Protein AF-A0A2G2E3C1-F1 (afdb_monomer_lite)

Radius of gyration: 16.41 Å; chains: 1; bounding box: 41×36×45 Å

Structure (mmCIF, N/CA/C/O backbone):
data_AF-A0A2G2E3C1-F1
#
_entry.id   AF-A0A2G2E3C1-F1
#
loop_
_atom_site.group_PDB
_atom_site.id
_atom_site.type_symbol
_atom_site.label_atom_id
_atom_site.label_alt_id
_atom_site.label_comp_id
_atom_site.label_asym_id
_atom_site.label_entity_id
_atom_site.label_seq_id
_atom_site.pdbx_PDB_ins_code
_atom_site.Cartn_x
_atom_site.Cartn_y
_atom_site.Cartn_z
_atom_site.occupancy
_atom_site.B_iso_or_equiv
_atom_site.auth_seq_id
_atom_site.auth_comp_id
_atom_site.auth_asym_id
_atom_site.auth_atom_id
_atom_site.pdbx_PDB_model_num
ATOM 1 N N . MET A 1 1 ? -0.918 14.147 17.190 1.00 71.56 1 MET A N 1
ATOM 2 C CA . MET A 1 1 ? -1.307 13.402 15.964 1.00 71.56 1 MET A CA 1
ATOM 3 C C . MET A 1 1 ? -1.785 14.258 14.789 1.00 71.56 1 MET A C 1
ATOM 5 O O . MET A 1 1 ? -1.567 13.836 13.662 1.00 71.56 1 MET A O 1
ATOM 9 N N . LYS A 1 2 ? -2.399 15.440 14.987 1.00 77.88 2 LYS A N 1
ATOM 10 C CA . LYS A 1 2 ? -2.863 16.291 13.866 1.00 77.88 2 LYS A CA 1
ATOM 11 C C . LYS A 1 2 ? -1.762 16.615 12.837 1.00 77.88 2 LYS A C 1
ATOM 13 O O . LYS A 1 2 ? -2.015 16.506 11.647 1.00 77.88 2 LYS A O 1
ATOM 18 N N . ARG A 1 3 ? -0.535 16.922 13.282 1.00 83.62 3 ARG A N 1
ATOM 19 C CA . ARG A 1 3 ? 0.609 17.200 12.386 1.00 83.62 3 ARG A CA 1
ATOM 20 C C . ARG A 1 3 ? 0.993 15.998 11.511 1.00 83.62 3 ARG A C 1
ATOM 22 O O . ARG A 1 3 ? 1.024 16.129 10.299 1.00 83.62 3 ARG A O 1
ATOM 29 N N . VAL A 1 4 ? 1.177 14.815 12.105 1.00 82.44 4 VAL A N 1
ATOM 30 C CA . VAL A 1 4 ? 1.487 13.563 11.373 1.00 82.44 4 VAL A CA 1
ATOM 31 C C . VAL A 1 4 ? 0.393 13.226 10.356 1.00 82.44 4 VAL A C 1
ATOM 33 O O . VAL A 1 4 ? 0.668 12.817 9.235 1.00 82.44 4 VAL A O 1
ATOM 36 N N . ARG A 1 5 ? -0.864 13.458 10.737 1.00 81.19 5 ARG A N 1
ATOM 37 C CA . ARG A 1 5 ? -2.029 13.264 9.878 1.00 81.19 5 ARG A CA 1
ATOM 38 C C . ARG A 1 5 ? -2.012 14.182 8.647 1.00 81.19 5 ARG A C 1
ATOM 40 O O . ARG A 1 5 ? -2.347 13.729 7.558 1.00 81.19 5 ARG A O 1
ATOM 47 N N . ILE A 1 6 ? -1.635 15.447 8.829 1.00 85.38 6 ILE A N 1
ATOM 48 C CA . ILE A 1 6 ? -1.472 16.407 7.731 1.00 85.38 6 ILE A CA 1
ATOM 49 C C . ILE A 1 6 ? -0.330 15.955 6.823 1.00 85.38 6 ILE A C 1
ATOM 51 O O . ILE A 1 6 ? -0.554 15.821 5.631 1.00 85.38 6 ILE A O 1
ATOM 55 N N . ILE A 1 7 ? 0.834 15.616 7.388 1.00 87.31 7 ILE A N 1
ATOM 56 C CA . ILE A 1 7 ? 1.997 15.142 6.621 1.00 87.31 7 ILE A CA 1
ATOM 57 C C . ILE A 1 7 ? 1.625 13.937 5.748 1.00 87.31 7 ILE A C 1
ATOM 59 O O . ILE A 1 7 ? 1.849 13.969 4.545 1.00 87.31 7 ILE A O 1
ATOM 63 N N . ALA A 1 8 ? 0.986 12.911 6.318 1.00 83.88 8 ALA A N 1
ATOM 64 C CA . ALA A 1 8 ? 0.571 11.728 5.562 1.00 83.88 8 ALA A CA 1
ATOM 65 C C . ALA A 1 8 ? -0.456 12.056 4.458 1.00 83.88 8 ALA A C 1
ATOM 67 O O . ALA A 1 8 ? -0.396 11.479 3.375 1.00 83.88 8 ALA A O 1
ATOM 68 N N . SER A 1 9 ? -1.372 13.002 4.697 1.00 85.06 9 SER A N 1
ATOM 69 C CA . SER A 1 9 ? -2.291 13.495 3.661 1.00 85.06 9 SER A CA 1
ATOM 70 C C . SER A 1 9 ? -1.559 14.230 2.540 1.00 85.06 9 SER A C 1
ATOM 72 O O . SER A 1 9 ? -1.850 13.978 1.376 1.00 85.06 9 SER A O 1
ATOM 74 N N . THR A 1 10 ? -0.609 15.101 2.877 1.00 89.94 10 THR A N 1
ATOM 75 C CA . THR A 1 10 ? 0.189 15.836 1.891 1.00 89.94 10 THR A CA 1
ATOM 76 C C . THR A 1 10 ? 1.029 14.880 1.051 1.00 89.94 10 THR A C 1
ATOM 78 O O . THR A 1 10 ? 1.015 14.980 -0.169 1.00 89.94 10 THR A O 1
ATOM 81 N N . LEU A 1 11 ? 1.688 13.899 1.677 1.00 89.25 11 LEU A N 1
ATOM 82 C CA . LEU A 1 11 ? 2.464 12.875 0.970 1.00 89.25 11 LEU A CA 1
ATOM 83 C C . LEU A 1 11 ? 1.588 12.008 0.058 1.00 89.25 11 LEU A C 1
ATOM 85 O O . LEU A 1 11 ? 1.989 11.719 -1.063 1.00 89.25 11 LEU A O 1
ATOM 89 N N . SER A 1 12 ? 0.374 11.653 0.494 1.00 87.44 12 SER A N 1
ATOM 90 C CA . SER A 1 12 ? -0.585 10.931 -0.358 1.00 87.44 12 SER A CA 1
ATOM 91 C C . SER A 1 12 ? -0.985 11.763 -1.580 1.00 87.44 12 SER A C 1
ATOM 93 O O . SER A 1 12 ? -1.074 11.235 -2.681 1.00 87.44 12 SER A O 1
ATOM 95 N N . LEU A 1 13 ? -1.205 13.069 -1.400 1.00 89.50 13 LEU A N 1
ATOM 96 C CA . LEU A 1 13 ? -1.572 13.972 -2.492 1.00 89.50 13 LEU A CA 1
ATOM 97 C C . LEU A 1 13 ? -0.420 14.161 -3.487 1.00 89.50 13 LEU A C 1
ATOM 99 O O . LEU A 1 13 ? -0.644 14.117 -4.691 1.00 89.50 13 LEU A O 1
ATOM 103 N N . ILE A 1 14 ? 0.813 14.304 -2.996 1.00 90.94 14 ILE A N 1
ATOM 104 C CA . ILE A 1 14 ? 2.009 14.359 -3.847 1.00 90.94 14 ILE A CA 1
ATOM 105 C C . ILE A 1 14 ? 2.154 13.054 -4.639 1.00 90.94 14 ILE A C 1
ATOM 107 O O . ILE A 1 14 ? 2.297 13.096 -5.856 1.00 90.94 14 ILE A O 1
ATOM 111 N N . ALA A 1 15 ? 2.052 11.897 -3.977 1.00 88.56 15 ALA A N 1
ATOM 112 C CA . ALA A 1 15 ? 2.135 10.597 -4.643 1.00 88.56 15 ALA A CA 1
ATOM 113 C C . ALA A 1 15 ? 1.034 10.417 -5.703 1.00 88.56 15 ALA A C 1
ATOM 115 O O . ALA A 1 15 ? 1.298 9.882 -6.776 1.00 88.56 15 ALA A O 1
ATOM 116 N N . PHE A 1 16 ? -0.179 10.914 -5.441 1.00 88.62 16 PHE A N 1
ATOM 117 C CA . PHE A 1 16 ? -1.277 10.903 -6.407 1.00 88.62 16 PHE A CA 1
ATOM 118 C C . PHE A 1 16 ? -0.959 11.732 -7.658 1.00 88.62 16 PHE A C 1
ATOM 120 O O . PHE A 1 16 ? -1.166 11.257 -8.772 1.00 88.62 16 PHE A O 1
ATOM 127 N N . LEU A 1 17 ? -0.412 12.941 -7.489 1.00 91.56 17 LEU A N 1
ATOM 128 C CA . LEU A 1 17 ? -0.001 13.786 -8.615 1.00 91.56 17 LEU A CA 1
ATOM 129 C C . LEU A 1 17 ? 1.117 13.134 -9.440 1.00 91.56 17 LEU A C 1
ATOM 131 O O . LEU A 1 17 ? 1.065 13.172 -10.665 1.00 91.56 17 LEU A O 1
ATOM 135 N N . LEU A 1 18 ? 2.081 12.480 -8.787 1.00 88.38 18 LEU A N 1
ATOM 136 C CA . LEU A 1 18 ? 3.156 11.747 -9.466 1.00 88.38 18 LEU A CA 1
ATOM 137 C C . LEU A 1 18 ? 2.636 10.532 -10.253 1.00 88.38 18 LEU A C 1
ATOM 139 O O . LEU A 1 18 ? 3.098 10.274 -11.365 1.00 88.38 18 LEU A O 1
ATOM 143 N N . CYS A 1 19 ? 1.634 9.819 -9.721 1.00 85.06 19 CYS A N 1
ATOM 144 C CA . CYS A 1 19 ? 0.945 8.755 -10.458 1.00 85.06 19 CYS A CA 1
ATOM 145 C C . CYS A 1 19 ? 0.231 9.310 -11.696 1.00 85.06 19 CYS A C 1
ATOM 147 O O . CYS A 1 19 ? 0.356 8.746 -12.779 1.00 85.06 19 CYS A O 1
ATOM 149 N N . ALA A 1 20 ? -0.505 10.417 -11.541 1.00 84.19 20 ALA A N 1
ATOM 150 C CA . ALA A 1 20 ? -1.223 11.055 -12.642 1.00 84.19 20 ALA A CA 1
ATOM 151 C C . ALA A 1 20 ? -0.266 11.537 -13.742 1.00 84.19 20 ALA A C 1
ATOM 153 O O . ALA A 1 20 ? -0.552 11.352 -14.922 1.00 84.19 20 ALA A O 1
ATOM 154 N N . TRP A 1 21 ? 0.885 12.088 -13.353 1.00 88.81 21 TRP A N 1
ATOM 155 C CA . TRP A 1 21 ? 1.939 12.489 -14.280 1.00 88.81 21 TRP A CA 1
ATOM 156 C C . TRP A 1 21 ? 2.513 11.299 -15.057 1.00 88.81 21 TRP A C 1
ATOM 158 O O . TRP A 1 21 ? 2.564 11.326 -16.281 1.00 88.81 21 TRP A O 1
ATOM 168 N N . SER A 1 22 ? 2.861 10.214 -14.362 1.00 84.62 22 SER A N 1
ATOM 169 C CA . SER A 1 22 ? 3.420 9.017 -15.013 1.00 84.62 22 SER A CA 1
ATOM 170 C C . SER A 1 22 ? 2.403 8.330 -15.934 1.00 84.62 22 SER A C 1
ATOM 172 O O . SER A 1 22 ? 2.764 7.808 -16.983 1.00 84.62 22 SER A O 1
ATOM 174 N N . LEU A 1 23 ? 1.111 8.355 -15.581 1.00 84.12 23 LEU A N 1
ATOM 175 C CA . LEU A 1 23 ? 0.039 7.899 -16.474 1.00 84.12 23 LEU A CA 1
ATOM 176 C C . LEU A 1 23 ? -0.068 8.773 -17.722 1.00 84.12 23 LEU A C 1
ATOM 178 O O . LEU A 1 23 ? -0.233 8.248 -18.817 1.00 84.12 23 LEU A O 1
ATOM 182 N N . PHE A 1 24 ? 0.019 10.092 -17.564 1.00 86.44 24 PHE A N 1
ATOM 183 C CA . PHE A 1 24 ? -0.013 11.019 -18.687 1.00 86.44 24 PHE A CA 1
ATOM 184 C C . PHE A 1 24 ? 1.144 10.768 -19.665 1.00 86.44 24 PHE A C 1
ATOM 186 O O . PHE A 1 24 ? 0.898 10.686 -20.864 1.00 86.44 24 PHE A O 1
ATOM 193 N N . GLU A 1 25 ? 2.366 10.557 -19.166 1.00 83.38 25 GLU A N 1
ATOM 194 C CA . GLU A 1 25 ? 3.522 10.181 -19.995 1.00 83.38 25 GLU A CA 1
ATOM 195 C C . GLU A 1 25 ? 3.310 8.851 -20.738 1.00 83.38 25 GLU A C 1
ATOM 197 O O . GLU A 1 25 ? 3.627 8.753 -21.922 1.00 83.38 25 GLU A O 1
ATOM 202 N N . LEU A 1 26 ? 2.712 7.848 -20.083 1.00 80.00 26 LEU A N 1
ATOM 203 C CA . LEU A 1 26 ? 2.355 6.572 -20.721 1.00 80.00 26 LEU A CA 1
ATOM 204 C C . LEU A 1 26 ? 1.344 6.746 -21.862 1.00 80.00 26 LEU A C 1
ATOM 206 O O . LEU A 1 26 ? 1.454 6.074 -22.883 1.00 80.00 26 LEU A O 1
ATOM 210 N N . PHE A 1 27 ? 0.366 7.643 -21.707 1.00 82.88 27 PHE A N 1
ATOM 211 C CA . PHE A 1 27 ? -0.629 7.923 -22.748 1.00 82.88 27 PHE A CA 1
ATOM 212 C C . PHE A 1 27 ? -0.081 8.745 -23.917 1.00 82.88 27 PHE A C 1
ATOM 214 O O . PHE A 1 27 ? -0.679 8.721 -24.990 1.00 82.88 27 PHE A O 1
ATOM 221 N N . GLN A 1 28 ? 1.019 9.474 -23.725 1.00 84.19 28 GLN A N 1
ATOM 222 C CA . GLN A 1 28 ? 1.660 10.253 -24.786 1.00 84.19 28 GLN A CA 1
ATOM 223 C C . GLN A 1 28 ? 2.697 9.459 -25.599 1.00 84.19 28 GLN A C 1
ATOM 225 O O . GLN A 1 28 ? 3.384 10.069 -26.411 1.00 84.19 28 GLN A O 1
ATOM 230 N N . GLU A 1 29 ? 2.797 8.133 -25.413 1.00 67.19 29 GLU A N 1
ATOM 231 C CA . GLU A 1 29 ? 3.797 7.271 -26.074 1.00 67.19 29 GLU A CA 1
ATOM 232 C C . GLU A 1 29 ? 5.224 7.833 -25.940 1.00 67.19 29 GLU A C 1
ATOM 234 O O . GLU A 1 29 ? 5.945 8.003 -26.920 1.00 67.19 29 GLU A O 1
ATOM 239 N N . GLY A 1 30 ? 5.636 8.154 -24.709 1.00 63.25 30 GLY A N 1
ATOM 240 C CA . GLY A 1 30 ? 7.009 8.585 -24.444 1.00 63.25 30 GLY A CA 1
ATOM 241 C C . GLY A 1 30 ? 8.052 7.529 -24.846 1.00 63.25 30 GLY A C 1
ATOM 242 O O . GLY A 1 30 ? 7.815 6.329 -24.701 1.00 63.25 30 GLY A O 1
ATOM 243 N N . ASP A 1 31 ? 9.230 7.984 -25.291 1.00 64.81 31 ASP A N 1
ATOM 244 C CA . ASP A 1 31 ? 10.332 7.137 -25.794 1.00 64.81 31 ASP A CA 1
ATOM 245 C C . ASP A 1 31 ? 10.849 6.087 -24.777 1.00 64.81 31 ASP A C 1
ATOM 247 O O . ASP A 1 31 ? 11.481 5.107 -25.173 1.00 64.81 31 ASP A O 1
ATOM 251 N N . ASP A 1 32 ? 10.573 6.250 -23.475 1.00 77.75 32 ASP A N 1
ATOM 252 C CA . ASP A 1 32 ? 10.998 5.339 -22.396 1.00 77.75 32 ASP A CA 1
ATOM 253 C C . ASP A 1 32 ? 9.814 4.727 -21.619 1.00 77.75 32 ASP A C 1
ATOM 255 O O . ASP A 1 32 ? 9.587 4.978 -20.432 1.00 77.75 32 ASP A O 1
ATOM 259 N N . LEU A 1 33 ? 9.058 3.863 -22.300 1.00 76.62 33 LEU A N 1
ATOM 260 C CA . LEU A 1 33 ? 7.927 3.116 -21.730 1.00 76.62 33 LEU A CA 1
ATOM 261 C C . LEU A 1 33 ? 8.291 2.315 -20.470 1.00 76.62 33 LEU A C 1
ATOM 263 O O . LEU A 1 33 ? 7.468 2.176 -19.559 1.00 76.62 33 LEU A O 1
ATOM 267 N N . VAL A 1 34 ? 9.503 1.757 -20.413 1.00 75.69 34 VAL A N 1
ATOM 268 C CA . VAL A 1 34 ? 9.945 0.908 -19.298 1.00 75.69 34 VAL A CA 1
ATOM 269 C C . VAL A 1 34 ? 10.214 1.763 -18.064 1.00 75.69 34 VAL A C 1
ATOM 271 O O . VAL A 1 34 ? 9.689 1.453 -16.991 1.00 75.69 34 VAL A O 1
ATOM 274 N N . GLY A 1 35 ? 10.956 2.862 -18.215 1.00 73.06 35 GLY A N 1
ATOM 275 C CA . GLY A 1 35 ? 11.209 3.814 -17.137 1.00 73.06 35 GLY A CA 1
ATOM 276 C C . GLY A 1 35 ? 9.918 4.409 -16.576 1.00 73.06 35 GLY A C 1
ATOM 277 O O . GLY A 1 35 ? 9.696 4.374 -15.361 1.00 73.06 35 GLY A O 1
ATOM 278 N N . THR A 1 36 ? 9.005 4.861 -17.443 1.00 77.50 36 THR A N 1
ATOM 279 C CA . THR A 1 36 ? 7.714 5.420 -17.011 1.00 77.50 36 THR A CA 1
ATOM 280 C C . THR A 1 36 ? 6.840 4.377 -16.307 1.00 77.50 36 THR A C 1
ATOM 282 O O . THR A 1 36 ? 6.212 4.682 -15.291 1.00 77.50 36 THR A O 1
ATOM 285 N N . SER A 1 37 ? 6.845 3.120 -16.765 1.00 73.56 37 SER A N 1
ATOM 286 C CA . SER A 1 37 ? 6.114 2.029 -16.102 1.00 73.56 37 SER A CA 1
ATOM 287 C C . SER A 1 37 ? 6.668 1.720 -14.707 1.00 73.56 37 SER A C 1
ATOM 289 O O . SER A 1 37 ? 5.900 1.542 -13.759 1.00 73.56 37 SER A O 1
ATOM 291 N N . ILE A 1 38 ? 7.995 1.696 -14.546 1.00 76.56 38 ILE A N 1
ATOM 292 C CA . ILE A 1 38 ? 8.652 1.476 -13.248 1.00 76.56 38 ILE A CA 1
ATOM 293 C C . ILE A 1 38 ? 8.348 2.634 -12.284 1.00 76.56 38 ILE A C 1
ATOM 295 O O . ILE A 1 38 ? 7.983 2.396 -11.128 1.00 76.56 38 ILE A O 1
ATOM 299 N N . ASN A 1 39 ? 8.426 3.877 -12.766 1.00 79.69 39 ASN A N 1
ATOM 300 C CA . ASN A 1 39 ? 8.053 5.071 -12.005 1.00 79.69 39 ASN A CA 1
ATOM 301 C C . ASN A 1 39 ? 6.598 5.001 -11.539 1.00 79.69 39 ASN A C 1
ATOM 303 O O . ASN A 1 39 ? 6.309 5.216 -10.360 1.00 79.69 39 ASN A O 1
ATOM 307 N N . LEU A 1 40 ? 5.686 4.624 -12.438 1.00 79.12 40 LEU A N 1
ATOM 308 C CA . LEU A 1 40 ? 4.272 4.486 -12.121 1.00 79.12 40 LEU A CA 1
ATOM 309 C C . LEU A 1 40 ? 4.040 3.458 -11.006 1.00 79.12 40 LEU A C 1
ATOM 311 O O . LEU A 1 40 ? 3.341 3.757 -10.036 1.00 79.12 40 LEU A O 1
ATOM 315 N N . VAL A 1 41 ? 4.643 2.269 -11.107 1.00 79.69 41 VAL A N 1
ATOM 316 C CA . VAL A 1 41 ? 4.525 1.209 -10.089 1.00 79.69 41 VAL A CA 1
ATOM 317 C C . VAL A 1 41 ? 5.056 1.682 -8.735 1.00 79.69 41 VAL A C 1
ATOM 319 O O . VAL A 1 41 ? 4.423 1.455 -7.696 1.00 79.69 41 VAL A O 1
ATOM 322 N N . TYR A 1 42 ? 6.191 2.381 -8.728 1.00 82.12 42 TYR A N 1
ATOM 323 C CA . TYR A 1 42 ? 6.767 2.929 -7.507 1.00 82.12 42 TYR A CA 1
ATOM 324 C C . TYR A 1 42 ? 5.863 3.994 -6.868 1.00 82.12 42 TYR A C 1
ATOM 326 O O . TYR A 1 42 ? 5.550 3.910 -5.676 1.00 82.12 42 TYR A O 1
ATOM 334 N N . PHE A 1 43 ? 5.358 4.955 -7.644 1.00 83.50 43 PHE A N 1
ATOM 335 C CA . PHE A 1 43 ? 4.464 5.990 -7.120 1.00 83.50 43 PHE A CA 1
ATOM 336 C C . PHE A 1 43 ? 3.135 5.420 -6.625 1.00 83.50 43 PHE A C 1
ATOM 338 O O . PHE A 1 43 ? 2.643 5.855 -5.581 1.00 83.50 43 PHE A O 1
ATOM 345 N N . PHE A 1 44 ? 2.598 4.392 -7.287 1.00 81.75 44 PHE A N 1
ATOM 346 C CA . PHE A 1 44 ? 1.430 3.661 -6.794 1.00 81.75 44 PHE A CA 1
ATOM 347 C C . PHE A 1 44 ? 1.707 2.984 -5.448 1.00 81.75 44 PHE A C 1
ATOM 349 O O . PHE A 1 44 ? 0.877 3.039 -4.539 1.00 81.75 44 PHE A O 1
ATOM 356 N N . THR A 1 45 ? 2.891 2.391 -5.289 1.00 83.12 45 THR A N 1
ATOM 357 C CA . THR A 1 45 ? 3.326 1.763 -4.034 1.00 83.12 45 THR A CA 1
ATOM 358 C C . THR A 1 45 ? 3.394 2.783 -2.893 1.00 83.12 45 THR A C 1
ATOM 360 O O . THR A 1 45 ? 2.883 2.531 -1.793 1.00 83.12 45 THR A O 1
ATOM 363 N N . LEU A 1 46 ? 3.958 3.968 -3.156 1.00 83.19 46 LEU A N 1
ATOM 364 C CA . LEU A 1 46 ? 3.981 5.082 -2.204 1.00 83.19 46 LEU A CA 1
ATOM 365 C C . LEU A 1 46 ? 2.568 5.562 -1.858 1.00 83.19 46 LEU A C 1
ATOM 367 O O . LEU A 1 46 ? 2.241 5.727 -0.681 1.00 83.19 46 LEU A O 1
ATOM 371 N N . LEU A 1 47 ? 1.716 5.751 -2.869 1.00 84.62 47 LEU A N 1
ATOM 372 C CA . LEU A 1 47 ? 0.344 6.220 -2.702 1.00 84.62 47 LEU A CA 1
ATOM 373 C C . LEU A 1 47 ? -0.462 5.277 -1.802 1.00 84.62 47 LEU A C 1
ATOM 375 O O . LEU A 1 47 ? -1.061 5.726 -0.823 1.00 84.62 47 LEU A O 1
ATOM 379 N N . ILE A 1 48 ? -0.434 3.972 -2.086 1.00 81.75 48 ILE A N 1
ATOM 380 C CA . ILE A 1 48 ? -1.131 2.959 -1.285 1.00 81.75 48 ILE A CA 1
ATOM 381 C C . ILE A 1 48 ? -0.606 2.960 0.153 1.00 81.75 48 ILE A C 1
ATOM 383 O O . ILE A 1 48 ? -1.400 2.957 1.099 1.00 81.75 48 ILE A O 1
ATOM 387 N N . SER A 1 49 ? 0.715 3.024 0.331 1.00 85.25 49 SER A N 1
ATOM 388 C CA . SER A 1 49 ? 1.341 3.018 1.656 1.00 85.25 49 SER A CA 1
ATOM 389 C C . SER A 1 49 ? 0.933 4.231 2.492 1.00 85.25 49 SER A C 1
ATOM 391 O O . SER A 1 49 ? 0.510 4.090 3.645 1.00 85.25 49 SER A O 1
ATOM 393 N N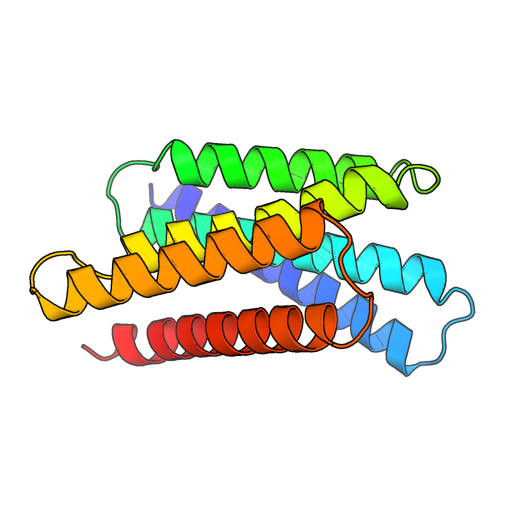 . PHE A 1 50 ? 0.974 5.431 1.907 1.00 86.12 50 PHE A N 1
ATOM 394 C CA . PHE A 1 50 ? 0.579 6.653 2.605 1.00 86.12 50 PHE A CA 1
ATOM 395 C C . PHE A 1 50 ? -0.922 6.712 2.892 1.00 86.12 50 PHE A C 1
ATOM 397 O O . PHE A 1 50 ? -1.299 7.121 3.994 1.00 86.12 50 PHE A O 1
ATOM 404 N N . LEU A 1 51 ? -1.778 6.247 1.975 1.00 83.06 51 LEU A N 1
ATOM 405 C CA . LEU A 1 51 ? -3.221 6.158 2.209 1.00 83.06 51 LEU A CA 1
ATOM 406 C C . LEU A 1 51 ? -3.544 5.193 3.354 1.00 83.06 51 LEU A C 1
ATOM 408 O O . LEU A 1 51 ? -4.286 5.557 4.272 1.00 83.06 51 LEU A O 1
ATOM 412 N N . CYS A 1 52 ? -2.942 4.001 3.359 1.00 82.50 52 CYS A N 1
ATOM 413 C CA . CYS A 1 52 ? -3.143 3.008 4.414 1.00 82.50 52 CYS A CA 1
ATOM 414 C C . CYS A 1 52 ? -2.718 3.545 5.785 1.00 82.50 52 CYS A C 1
ATOM 416 O O . CYS A 1 52 ? -3.476 3.500 6.762 1.00 82.50 52 CYS A O 1
ATOM 418 N N . PHE A 1 53 ? -1.535 4.157 5.845 1.00 83.12 53 PHE A N 1
ATOM 419 C CA . PHE A 1 53 ? -1.043 4.803 7.054 1.00 83.12 53 PHE A CA 1
ATOM 420 C C . PHE A 1 53 ? -1.965 5.946 7.507 1.00 83.12 53 PHE A C 1
ATOM 422 O O . PHE A 1 53 ? -2.306 6.068 8.688 1.00 83.12 53 PHE A O 1
ATOM 429 N N . ARG A 1 54 ? -2.449 6.766 6.567 1.00 84.69 54 ARG A N 1
ATOM 430 C CA . ARG A 1 54 ? -3.344 7.892 6.847 1.00 84.69 54 ARG A CA 1
ATOM 431 C C . ARG A 1 54 ? -4.691 7.454 7.418 1.00 84.69 54 ARG A C 1
ATOM 433 O O . ARG A 1 54 ? -5.216 8.149 8.300 1.00 84.69 54 ARG A O 1
ATOM 440 N N . ILE A 1 55 ? -5.237 6.346 6.922 1.00 80.44 55 ILE A N 1
ATOM 441 C CA . ILE A 1 55 ? -6.480 5.737 7.406 1.00 80.44 55 ILE A CA 1
ATOM 442 C C . ILE A 1 55 ? -6.275 5.172 8.812 1.00 80.44 55 ILE A C 1
ATOM 444 O O . ILE A 1 55 ? -7.068 5.474 9.707 1.00 80.44 55 ILE A O 1
ATOM 448 N N . SER A 1 56 ? -5.168 4.461 9.050 1.00 82.00 56 SER A N 1
ATOM 449 C CA . SER A 1 56 ? -4.819 3.959 10.385 1.00 82.00 56 SER A CA 1
ATOM 450 C C . SER A 1 56 ? -4.752 5.082 11.430 1.00 82.00 56 SER A C 1
ATOM 452 O O . SER A 1 56 ? -5.331 4.963 12.512 1.00 82.00 56 SER A O 1
ATOM 454 N N . LEU A 1 57 ? -4.143 6.223 11.082 1.00 81.56 57 LEU A N 1
ATOM 455 C CA . LEU A 1 57 ? -4.095 7.420 11.937 1.00 81.56 57 LEU A CA 1
ATOM 456 C C . LEU A 1 57 ? -5.451 8.125 12.109 1.00 81.56 57 LEU A C 1
ATOM 458 O O . LEU A 1 57 ? -5.601 8.985 12.984 1.00 81.56 57 LEU A O 1
ATOM 462 N N . GLY A 1 58 ? -6.410 7.873 11.218 1.00 72.81 58 GLY A N 1
ATOM 463 C CA . GLY A 1 58 ? -7.781 8.375 11.311 1.00 72.81 58 GLY A CA 1
ATOM 464 C C . GLY A 1 58 ? -8.601 7.608 12.344 1.00 72.81 58 GLY A C 1
ATOM 465 O O . GLY A 1 58 ? -9.360 8.223 13.088 1.00 72.81 58 GLY A O 1
ATOM 466 N N . TYR A 1 59 ? -8.382 6.295 12.408 1.00 73.19 59 TYR A N 1
ATOM 467 C CA . TYR A 1 59 ? -9.149 5.352 13.219 1.00 73.19 59 TYR A CA 1
ATOM 468 C C . TYR A 1 59 ? -8.630 5.156 14.646 1.00 73.19 59 TYR A C 1
ATOM 470 O O . TYR A 1 59 ? -9.415 4.874 15.548 1.00 73.19 59 TYR A O 1
ATOM 478 N N . SER A 1 60 ? -7.323 5.299 14.864 1.00 67.69 60 SER A N 1
ATOM 479 C CA . SER A 1 60 ? -6.692 5.075 16.166 1.00 67.69 60 SER A CA 1
ATOM 480 C C . SER A 1 60 ? -6.049 6.352 16.710 1.00 67.69 60 SER A C 1
ATOM 482 O O . SER A 1 60 ? -5.446 7.134 15.974 1.00 67.69 60 SER A O 1
ATOM 484 N N . THR A 1 61 ? -6.128 6.546 18.030 1.00 66.75 61 THR A N 1
ATOM 485 C CA . THR A 1 61 ? -5.389 7.590 18.768 1.00 66.75 61 THR A CA 1
ATOM 486 C C . THR A 1 61 ? -3.919 7.226 18.997 1.00 66.75 61 THR A C 1
ATOM 488 O O . THR A 1 61 ? -3.163 8.011 19.569 1.00 66.75 61 THR A O 1
ATOM 491 N N . ARG A 1 62 ? -3.496 6.039 18.552 1.00 74.38 62 ARG A N 1
ATOM 492 C CA . ARG A 1 62 ? -2.109 5.566 18.570 1.00 74.38 62 ARG A CA 1
ATOM 493 C C . ARG A 1 62 ? -1.710 5.065 17.189 1.00 74.38 62 ARG A C 1
ATOM 495 O O . ARG A 1 62 ? -2.539 4.533 16.453 1.00 74.38 62 ARG A O 1
ATOM 502 N N . ILE A 1 63 ? -0.434 5.214 16.853 1.00 72.56 63 ILE A N 1
ATOM 503 C CA . ILE A 1 63 ? 0.133 4.643 15.629 1.00 72.56 63 ILE A CA 1
ATOM 504 C C . ILE A 1 63 ? 0.052 3.120 15.748 1.00 72.56 63 ILE A C 1
ATOM 506 O O . ILE A 1 63 ? 0.540 2.566 16.732 1.00 72.56 63 ILE A O 1
ATOM 510 N N . ASN A 1 64 ? -0.578 2.451 14.780 1.00 80.00 64 ASN A N 1
ATOM 511 C CA . ASN A 1 64 ? -0.574 0.994 14.753 1.00 80.00 64 ASN A CA 1
ATOM 512 C C . ASN A 1 64 ? 0.803 0.520 14.251 1.00 80.00 64 ASN A C 1
ATOM 514 O O . ASN A 1 64 ? 1.132 0.790 13.091 1.00 80.00 64 ASN A O 1
ATOM 518 N N . PRO A 1 65 ? 1.607 -0.162 15.088 1.00 79.44 65 PRO A N 1
ATOM 519 C CA . PRO A 1 65 ? 2.966 -0.549 14.723 1.00 79.44 65 PRO A CA 1
ATOM 520 C C . PRO A 1 65 ? 2.997 -1.520 13.539 1.00 79.44 65 PRO A C 1
ATOM 522 O O . PRO A 1 65 ? 3.947 -1.480 12.767 1.00 79.44 65 PRO A O 1
ATOM 525 N N . ILE A 1 66 ? 1.950 -2.332 13.348 1.00 81.19 66 ILE A N 1
ATOM 526 C CA . ILE A 1 66 ? 1.873 -3.302 12.248 1.00 81.19 66 ILE A CA 1
ATOM 527 C C . ILE A 1 66 ? 1.747 -2.574 10.907 1.00 81.19 66 ILE A C 1
ATOM 529 O O . ILE A 1 66 ? 2.537 -2.813 10.000 1.00 81.19 66 ILE A O 1
ATOM 533 N N . ILE A 1 67 ? 0.803 -1.634 10.790 1.00 82.56 67 ILE A N 1
ATOM 534 C CA . ILE A 1 67 ? 0.616 -0.858 9.551 1.00 82.56 67 ILE A CA 1
ATOM 535 C C . ILE A 1 67 ? 1.804 0.062 9.300 1.00 82.56 67 ILE A C 1
ATOM 537 O O . ILE A 1 67 ? 2.243 0.186 8.160 1.00 82.56 67 ILE A O 1
ATOM 541 N N . ALA A 1 68 ? 2.336 0.693 10.348 1.00 81.81 68 ALA A N 1
ATOM 542 C CA . ALA A 1 68 ? 3.524 1.529 10.230 1.00 81.81 68 ALA A CA 1
ATOM 543 C C . ALA A 1 68 ? 4.725 0.712 9.729 1.00 81.81 68 ALA A C 1
ATOM 545 O O . ALA A 1 68 ? 5.372 1.116 8.768 1.00 81.81 68 ALA A O 1
ATOM 546 N N . GLY A 1 69 ? 4.975 -0.457 10.327 1.00 83.12 69 GLY A N 1
ATOM 547 C CA . GLY A 1 69 ? 6.057 -1.357 9.936 1.00 83.12 69 GLY A CA 1
ATOM 548 C C . GLY A 1 69 ? 5.900 -1.881 8.511 1.00 83.12 69 GLY A C 1
ATOM 549 O O . GLY A 1 69 ? 6.841 -1.786 7.729 1.00 83.12 69 GLY A O 1
ATOM 550 N N . LEU A 1 70 ? 4.702 -2.350 8.140 1.00 82.44 70 LEU A N 1
ATOM 551 C CA . LEU A 1 70 ? 4.413 -2.801 6.774 1.00 82.44 70 LEU A CA 1
ATOM 552 C C . LEU A 1 70 ? 4.587 -1.673 5.753 1.00 82.44 70 LEU A C 1
ATOM 554 O O . LEU A 1 70 ? 5.205 -1.891 4.719 1.00 82.44 70 LEU A O 1
ATOM 558 N N . SER A 1 71 ? 4.105 -0.464 6.055 1.00 84.25 71 SER A N 1
ATOM 559 C CA . SER A 1 71 ? 4.264 0.694 5.164 1.00 84.25 71 SER A CA 1
ATOM 560 C C . SER A 1 71 ? 5.740 1.048 4.971 1.00 84.25 71 SER A C 1
ATOM 562 O O . SER A 1 71 ? 6.166 1.277 3.848 1.00 84.25 71 SER A O 1
ATOM 564 N N . ILE A 1 72 ? 6.539 1.055 6.045 1.00 86.12 72 ILE A N 1
ATOM 565 C CA . ILE A 1 72 ? 7.984 1.323 5.968 1.00 86.12 72 ILE A CA 1
ATOM 566 C C . ILE A 1 72 ? 8.695 0.241 5.151 1.00 86.12 72 ILE A C 1
ATOM 568 O O . ILE A 1 72 ? 9.512 0.575 4.299 1.00 86.12 72 ILE A O 1
ATOM 572 N N . ALA A 1 73 ? 8.372 -1.035 5.378 1.00 84.25 73 ALA A N 1
ATOM 573 C CA . ALA A 1 73 ? 8.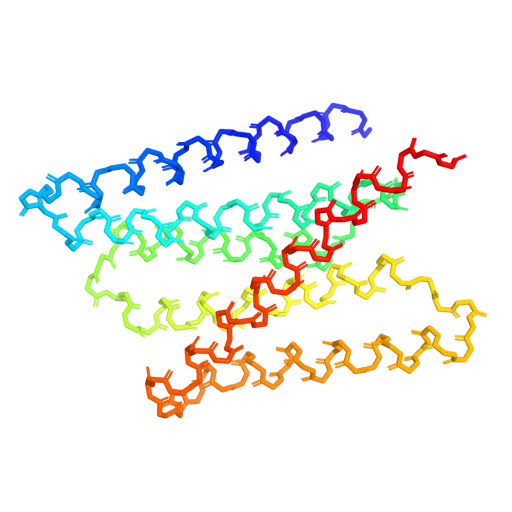962 -2.145 4.637 1.00 84.25 73 ALA A CA 1
ATOM 574 C C . ALA A 1 73 ? 8.631 -2.069 3.139 1.00 84.25 73 ALA A C 1
ATOM 576 O O . ALA A 1 73 ? 9.528 -2.186 2.310 1.00 84.25 73 ALA A O 1
ATOM 577 N N . ILE A 1 74 ? 7.365 -1.816 2.791 1.00 84.38 74 ILE A N 1
ATOM 578 C CA . ILE A 1 74 ? 6.902 -1.699 1.402 1.00 84.38 74 ILE A CA 1
ATOM 579 C C . ILE A 1 74 ? 7.535 -0.492 0.707 1.00 84.38 74 ILE A C 1
ATOM 581 O O . ILE A 1 74 ? 7.996 -0.623 -0.422 1.00 84.38 74 ILE A O 1
ATOM 585 N N . ILE A 1 75 ? 7.605 0.662 1.379 1.00 85.88 75 ILE A N 1
ATOM 586 C CA . ILE A 1 75 ? 8.275 1.850 0.836 1.00 85.88 75 ILE A CA 1
ATOM 587 C C . ILE A 1 75 ? 9.763 1.561 0.636 1.00 85.88 75 ILE A C 1
ATOM 589 O O . ILE A 1 75 ? 10.273 1.799 -0.449 1.00 85.88 75 ILE A O 1
ATOM 593 N N . GLY A 1 76 ? 10.450 1.009 1.640 1.00 82.62 76 GLY A N 1
ATOM 594 C CA . GLY A 1 76 ? 11.881 0.713 1.559 1.00 82.62 76 GLY A CA 1
ATOM 595 C C . GLY A 1 76 ? 12.221 -0.262 0.432 1.00 82.62 76 GLY A C 1
ATOM 596 O O . GLY A 1 76 ? 13.123 0.010 -0.357 1.00 82.62 76 GLY A O 1
ATOM 597 N N . LEU A 1 77 ? 11.464 -1.357 0.315 1.00 81.12 77 LEU A N 1
ATOM 598 C CA . LEU A 1 77 ? 11.623 -2.329 -0.768 1.00 81.12 77 LEU A CA 1
ATOM 599 C C . LEU A 1 77 ? 11.294 -1.709 -2.130 1.00 81.12 77 LEU A C 1
ATOM 601 O O . LEU A 1 77 ? 12.081 -1.856 -3.060 1.00 81.12 77 LEU A O 1
ATOM 605 N N . GLY A 1 78 ? 10.201 -0.946 -2.226 1.00 79.06 78 GLY A N 1
ATOM 606 C CA . GLY A 1 78 ? 9.815 -0.233 -3.442 1.00 79.06 78 GLY A CA 1
ATOM 607 C C . GLY A 1 78 ? 10.882 0.763 -3.904 1.00 79.06 78 GLY A C 1
ATOM 608 O O . GLY A 1 78 ? 11.254 0.774 -5.075 1.00 79.06 78 GLY A O 1
ATOM 609 N N . THR A 1 79 ? 11.436 1.560 -2.987 1.00 82.12 79 THR A N 1
ATOM 610 C CA . THR A 1 79 ? 12.511 2.515 -3.290 1.00 82.12 79 THR A CA 1
ATOM 611 C C . THR A 1 79 ? 13.780 1.789 -3.718 1.00 82.12 79 THR A C 1
ATOM 613 O O . THR A 1 79 ? 14.425 2.205 -4.675 1.00 82.12 79 THR A O 1
ATOM 616 N N . TYR A 1 80 ? 14.129 0.687 -3.054 1.00 77.00 80 TYR A N 1
ATOM 617 C CA . TYR A 1 80 ? 15.289 -0.113 -3.429 1.00 77.00 80 TYR A CA 1
ATOM 618 C C . TYR A 1 80 ? 15.138 -0.704 -4.837 1.00 77.00 80 TYR A C 1
ATOM 620 O O . TYR A 1 80 ? 16.042 -0.558 -5.655 1.00 77.00 80 TYR A O 1
ATOM 628 N N . THR A 1 81 ? 13.968 -1.268 -5.164 1.00 74.56 81 THR A N 1
ATOM 629 C CA . THR A 1 81 ? 13.678 -1.772 -6.519 1.00 74.56 81 THR A CA 1
ATOM 630 C C . THR A 1 81 ? 13.686 -0.676 -7.573 1.00 74.56 81 THR A C 1
ATOM 632 O O . THR A 1 81 ? 14.106 -0.913 -8.697 1.00 74.56 81 THR A O 1
ATOM 635 N N . TRP A 1 82 ? 13.244 0.528 -7.213 1.00 75.31 82 TRP A N 1
ATOM 636 C CA . TRP A 1 82 ? 13.226 1.672 -8.116 1.00 75.31 82 TRP A CA 1
ATOM 637 C C . TRP A 1 82 ? 14.643 2.164 -8.450 1.00 75.31 82 TRP A C 1
ATOM 639 O O . TRP A 1 82 ? 14.925 2.480 -9.601 1.00 75.31 82 TRP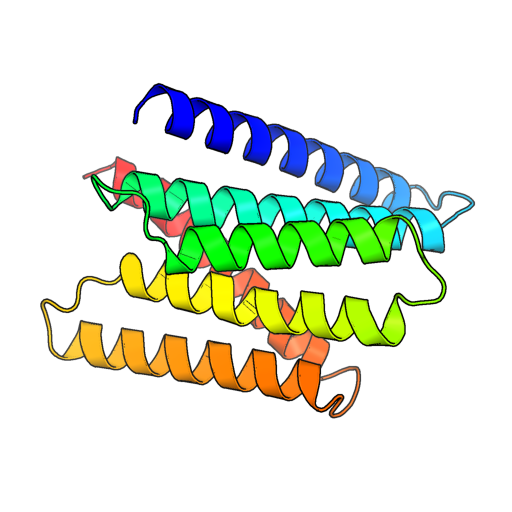 A O 1
ATOM 649 N N . ILE A 1 83 ? 15.549 2.179 -7.465 1.00 79.19 83 ILE A N 1
ATOM 650 C CA . ILE A 1 83 ? 16.954 2.582 -7.652 1.00 79.19 83 ILE A CA 1
ATOM 651 C C . ILE A 1 83 ? 17.760 1.500 -8.383 1.00 79.19 83 ILE A C 1
ATOM 653 O O . ILE A 1 83 ? 18.626 1.827 -9.194 1.00 79.19 83 ILE A O 1
ATOM 657 N N . TYR A 1 84 ? 17.490 0.222 -8.101 1.00 73.75 84 TYR A N 1
ATOM 658 C CA . TYR A 1 84 ? 18.226 -0.920 -8.646 1.00 73.75 84 TYR A CA 1
ATOM 659 C C . TYR A 1 84 ? 17.332 -1.775 -9.563 1.00 73.75 84 TYR A C 1
ATOM 661 O O . TYR A 1 84 ? 16.888 -2.862 -9.179 1.00 73.75 84 TYR A O 1
ATOM 669 N N . PRO A 1 85 ? 17.102 -1.328 -10.816 1.00 60.62 85 PRO A N 1
ATOM 670 C CA . PRO A 1 85 ? 16.219 -2.001 -11.759 1.00 60.62 85 PRO A CA 1
ATOM 671 C C . PRO A 1 85 ? 16.582 -3.445 -12.157 1.00 60.62 85 PRO A C 1
ATOM 673 O O . PRO A 1 85 ? 15.653 -4.188 -12.464 1.00 60.62 85 PRO A O 1
ATOM 676 N N . PRO A 1 86 ? 17.842 -3.937 -12.142 1.00 58.88 86 PRO A N 1
ATOM 677 C CA . PRO A 1 86 ? 18.099 -5.346 -12.470 1.00 58.88 86 PRO A CA 1
ATOM 678 C C . PRO A 1 86 ? 17.539 -6.341 -11.435 1.00 58.88 86 PRO A C 1
ATOM 680 O O . PRO A 1 86 ? 17.342 -7.509 -11.759 1.00 58.88 86 PRO A O 1
ATOM 683 N N . GLU A 1 87 ? 17.219 -5.895 -10.216 1.00 54.78 87 GLU A N 1
ATOM 684 C CA . GLU A 1 87 ? 16.650 -6.737 -9.152 1.00 54.78 87 GLU A CA 1
ATOM 685 C C . GLU A 1 87 ? 15.114 -6.623 -9.043 1.00 54.78 87 GLU A C 1
ATOM 687 O O . GLU A 1 87 ? 14.493 -7.209 -8.146 1.00 54.78 87 GLU A O 1
ATOM 692 N N . LEU A 1 88 ? 14.473 -5.913 -9.988 1.00 56.03 88 LEU A N 1
ATOM 693 C CA . LEU A 1 88 ? 13.021 -5.682 -10.016 1.00 56.03 88 LEU A CA 1
ATOM 694 C C . LEU A 1 88 ? 12.210 -6.981 -9.961 1.00 56.03 88 LEU A C 1
ATOM 696 O O . LEU A 1 88 ? 11.120 -7.009 -9.398 1.00 56.03 88 LEU A O 1
ATOM 700 N N . LEU A 1 89 ? 12.714 -8.064 -10.555 1.00 55.34 89 LEU A N 1
ATOM 701 C CA . LEU A 1 89 ? 11.942 -9.297 -10.705 1.00 55.34 89 LEU A CA 1
ATOM 702 C C . LEU A 1 89 ? 11.728 -10.037 -9.384 1.00 55.34 89 LEU A C 1
ATOM 704 O O . LEU A 1 89 ? 10.664 -10.615 -9.189 1.00 55.34 89 LEU A O 1
ATOM 708 N N . THR A 1 90 ? 12.698 -10.036 -8.472 1.00 57.88 90 THR A N 1
ATOM 709 C CA . THR A 1 90 ? 12.591 -10.734 -7.180 1.00 57.88 90 THR A CA 1
ATOM 710 C C . THR A 1 90 ? 12.080 -9.803 -6.092 1.00 57.88 90 THR A C 1
ATOM 712 O O . THR A 1 90 ? 11.095 -10.119 -5.426 1.00 57.88 90 THR A O 1
ATOM 715 N N . LEU A 1 91 ? 12.680 -8.623 -5.941 1.00 57.78 91 LEU A N 1
ATOM 716 C CA . LEU A 1 91 ? 12.280 -7.666 -4.907 1.00 57.78 91 LEU A CA 1
ATOM 717 C C . LEU A 1 91 ? 10.989 -6.917 -5.264 1.00 57.78 91 LEU A C 1
ATOM 719 O O . LEU A 1 91 ? 10.195 -6.603 -4.374 1.00 57.78 91 LEU A O 1
ATOM 723 N N . GLY A 1 92 ? 10.706 -6.706 -6.552 1.00 60.91 92 GLY A N 1
ATOM 724 C CA . GLY A 1 92 ? 9.427 -6.153 -7.002 1.00 60.91 92 GLY A CA 1
ATOM 725 C C . GLY A 1 92 ? 8.272 -7.126 -6.774 1.00 60.91 92 GLY A C 1
ATOM 726 O O . GLY A 1 92 ? 7.222 -6.704 -6.300 1.00 60.91 92 GLY A O 1
ATOM 727 N N . LYS A 1 93 ? 8.473 -8.441 -6.971 1.00 64.19 93 LYS A N 1
ATOM 728 C CA . LYS A 1 93 ? 7.484 -9.471 -6.586 1.00 64.19 93 LYS A CA 1
ATOM 729 C C . LYS A 1 93 ? 7.206 -9.457 -5.086 1.00 64.19 93 LYS A C 1
ATOM 731 O O . LYS A 1 93 ? 6.048 -9.524 -4.684 1.00 64.19 93 LYS A O 1
ATOM 736 N N . ILE A 1 94 ? 8.240 -9.307 -4.258 1.00 66.56 94 ILE A N 1
ATOM 737 C CA . ILE A 1 94 ? 8.066 -9.193 -2.803 1.00 66.56 94 ILE A CA 1
ATOM 738 C C . ILE A 1 94 ? 7.259 -7.937 -2.457 1.00 66.56 94 ILE A C 1
ATOM 740 O O . ILE A 1 94 ? 6.287 -8.015 -1.708 1.00 66.56 94 ILE A O 1
ATOM 744 N N . THR A 1 95 ? 7.611 -6.793 -3.041 1.00 69.50 95 THR A N 1
ATOM 745 C CA . THR A 1 95 ? 6.912 -5.519 -2.816 1.00 69.50 95 THR A CA 1
ATOM 746 C C . THR A 1 95 ? 5.440 -5.612 -3.231 1.00 69.50 95 THR A C 1
ATOM 748 O O . THR A 1 95 ? 4.551 -5.273 -2.449 1.00 69.50 95 THR A O 1
ATOM 751 N N . LEU A 1 96 ? 5.168 -6.164 -4.416 1.00 67.62 96 LEU A N 1
ATOM 752 C CA . LEU A 1 96 ? 3.817 -6.401 -4.927 1.00 67.62 96 LEU A CA 1
ATOM 753 C C . LEU A 1 96 ? 3.035 -7.404 -4.071 1.00 67.62 96 LEU A C 1
ATOM 755 O O . LEU A 1 96 ? 1.833 -7.234 -3.892 1.00 67.62 96 LEU A O 1
ATOM 759 N N . GLY A 1 97 ? 3.695 -8.415 -3.503 1.00 67.06 97 GLY A N 1
ATOM 760 C CA . GLY A 1 97 ? 3.075 -9.384 -2.599 1.00 67.06 97 GLY A CA 1
ATOM 761 C C . GLY A 1 97 ? 2.709 -8.786 -1.240 1.00 67.06 97 GLY A C 1
ATOM 762 O O . GLY A 1 97 ? 1.708 -9.176 -0.641 1.00 67.06 97 GLY A O 1
ATOM 763 N N . LEU A 1 98 ? 3.465 -7.802 -0.752 1.00 74.25 98 LEU A N 1
ATOM 764 C CA . LEU A 1 98 ? 3.201 -7.142 0.530 1.00 74.25 98 LEU A CA 1
ATOM 765 C C . LEU A 1 98 ? 2.061 -6.109 0.460 1.00 74.25 98 LEU A C 1
ATOM 767 O O . LEU A 1 98 ? 1.386 -5.876 1.465 1.00 74.25 98 LEU A O 1
ATOM 771 N N . ILE A 1 99 ? 1.795 -5.524 -0.711 1.00 76.44 99 ILE A N 1
ATOM 772 C CA . ILE A 1 99 ? 0.725 -4.528 -0.906 1.00 76.44 99 ILE A CA 1
ATOM 773 C C . ILE A 1 99 ? -0.673 -5.071 -0.528 1.00 76.44 99 ILE A C 1
ATOM 775 O O . ILE A 1 99 ? -1.356 -4.417 0.269 1.00 76.44 99 ILE A O 1
ATOM 779 N N . PRO A 1 100 ? -1.116 -6.256 -1.005 1.00 72.88 100 PRO A N 1
ATOM 780 C CA . PRO A 1 100 ? -2.378 -6.861 -0.584 1.00 72.88 100 PRO A CA 1
ATOM 781 C C . PRO A 1 100 ? -2.489 -7.052 0.931 1.00 72.88 100 PRO A C 1
ATOM 783 O O . PRO A 1 100 ? -3.556 -6.813 1.496 1.00 72.88 100 PRO A O 1
ATOM 786 N N . LEU A 1 101 ? -1.395 -7.421 1.610 1.00 74.31 101 LEU A N 1
ATOM 787 C CA . LEU A 1 101 ? -1.375 -7.571 3.069 1.00 74.31 101 LEU A CA 1
ATOM 788 C C . LEU A 1 101 ? -1.557 -6.226 3.777 1.00 74.31 101 LEU A C 1
ATOM 790 O O . LEU A 1 101 ? -2.318 -6.139 4.742 1.00 74.31 101 LEU A O 1
ATOM 794 N N . LEU A 1 102 ? -0.909 -5.163 3.297 1.00 76.44 102 LEU A N 1
ATOM 795 C CA . LEU A 1 102 ? -1.087 -3.821 3.852 1.00 76.44 102 LEU A CA 1
ATOM 796 C C . LEU A 1 102 ? -2.530 -3.321 3.673 1.00 76.44 102 LEU A C 1
ATOM 798 O O . LEU A 1 102 ? -3.125 -2.795 4.616 1.00 76.44 102 LEU A O 1
ATOM 802 N N . LEU A 1 103 ? -3.118 -3.526 2.493 1.00 76.06 103 LEU A N 1
ATOM 803 C CA . LEU A 1 103 ? -4.515 -3.177 2.226 1.00 76.06 103 LEU A CA 1
ATOM 804 C C . LEU A 1 103 ? -5.469 -3.983 3.113 1.00 76.06 103 LEU A C 1
ATOM 806 O O . LEU A 1 103 ? -6.315 -3.403 3.790 1.00 76.06 103 LEU A O 1
ATOM 810 N N . GLY A 1 104 ? -5.298 -5.306 3.167 1.00 74.06 104 GLY A N 1
ATOM 811 C CA . GLY A 1 104 ? -6.120 -6.200 3.981 1.00 74.06 104 GLY A CA 1
ATOM 812 C C . GLY A 1 104 ? -6.072 -5.851 5.466 1.00 74.06 104 GLY A C 1
ATOM 813 O O . GLY A 1 104 ? -7.115 -5.687 6.097 1.00 74.06 104 GLY A O 1
ATOM 814 N N . THR A 1 105 ? -4.872 -5.654 6.019 1.00 74.12 105 THR A N 1
ATOM 815 C CA . THR A 1 105 ? -4.691 -5.267 7.430 1.00 74.12 105 THR A CA 1
ATOM 816 C C . THR A 1 105 ? -5.283 -3.892 7.737 1.00 74.12 105 THR A C 1
ATOM 818 O O . THR A 1 105 ? -5.885 -3.702 8.795 1.00 74.12 105 THR A O 1
ATOM 821 N N . THR A 1 106 ? -5.188 -2.940 6.806 1.00 75.25 106 THR A N 1
ATOM 822 C CA . THR A 1 106 ? -5.813 -1.620 6.955 1.00 75.25 106 THR A CA 1
ATOM 823 C C . THR A 1 106 ? -7.336 -1.717 6.923 1.00 75.25 106 THR A C 1
ATOM 825 O O . THR A 1 106 ? -7.998 -1.166 7.800 1.00 75.25 106 THR A O 1
ATOM 828 N N . LEU A 1 107 ? -7.906 -2.454 5.967 1.00 73.94 107 LEU A N 1
ATOM 829 C CA . LEU A 1 107 ? -9.351 -2.664 5.854 1.00 73.94 107 LEU A CA 1
ATOM 830 C C . LEU A 1 107 ? -9.919 -3.394 7.078 1.00 73.94 107 LEU A C 1
ATOM 832 O O . LEU A 1 107 ? -10.960 -3.001 7.602 1.00 73.94 107 LEU A O 1
ATOM 836 N N . MET A 1 108 ? -9.211 -4.398 7.597 1.00 74.31 108 MET A N 1
ATOM 837 C CA . MET A 1 108 ? -9.588 -5.084 8.836 1.00 74.31 108 MET A CA 1
ATOM 838 C C . MET A 1 108 ? -9.702 -4.138 10.033 1.00 74.31 108 MET A C 1
ATOM 840 O O . MET A 1 108 ? -10.581 -4.339 10.868 1.00 74.31 108 MET A O 1
ATOM 844 N N . LEU A 1 109 ? -8.845 -3.114 10.129 1.00 73.12 109 LEU A N 1
ATOM 845 C CA . LEU A 1 109 ? -8.942 -2.113 11.197 1.00 73.12 109 LEU A CA 1
ATOM 846 C C . LEU A 1 109 ? -10.164 -1.204 11.056 1.00 73.12 109 LEU A C 1
ATOM 848 O O . LEU A 1 109 ? -10.709 -0.760 12.066 1.00 73.12 109 LEU A O 1
ATOM 852 N N . ILE A 1 110 ? -10.571 -0.898 9.823 1.00 71.94 110 ILE A N 1
ATOM 853 C CA . ILE A 1 110 ? -11.745 -0.060 9.533 1.00 71.94 110 ILE A CA 1
ATOM 854 C C . ILE A 1 110 ? -13.020 -0.798 9.949 1.00 71.94 110 ILE A C 1
ATOM 856 O O . ILE A 1 110 ? -13.922 -0.215 10.561 1.00 71.94 110 ILE A O 1
ATOM 860 N N . VAL A 1 111 ? -13.084 -2.094 9.637 1.00 68.88 111 VAL A N 1
ATOM 861 C CA . VAL A 1 111 ? -14.198 -2.965 10.004 1.00 68.88 111 VAL A CA 1
ATOM 862 C C . VAL A 1 111 ? -14.137 -3.208 11.512 1.00 68.88 111 VAL A C 1
ATOM 864 O O . VAL A 1 111 ? -13.300 -3.954 11.996 1.00 68.88 111 VAL A O 1
ATOM 867 N N . LYS A 1 112 ? -15.010 -2.578 12.303 1.00 62.34 112 LYS A N 1
ATOM 868 C CA . LYS A 1 112 ? -15.073 -2.842 13.752 1.00 62.34 112 LYS A CA 1
ATOM 869 C C . LYS A 1 112 ? -15.613 -4.248 13.999 1.00 62.34 112 LYS A C 1
ATOM 871 O O . LYS A 1 112 ? -16.721 -4.529 13.564 1.00 62.34 112 LYS A O 1
ATOM 876 N N . ALA A 1 113 ? -14.918 -5.066 14.796 1.00 58.50 113 ALA A N 1
ATOM 877 C CA . ALA A 1 113 ? -15.323 -6.427 15.193 1.00 58.50 113 ALA A CA 1
ATOM 878 C C . ALA A 1 113 ? -16.532 -6.489 16.166 1.00 58.50 113 ALA A C 1
ATOM 880 O O . ALA A 1 113 ? -16.616 -7.376 17.025 1.00 58.50 113 ALA A O 1
ATOM 881 N N . ALA A 1 114 ? -17.448 -5.522 16.073 1.00 58.31 114 ALA A N 1
ATOM 882 C CA . ALA A 1 114 ? -18.578 -5.346 16.979 1.00 58.31 114 ALA A CA 1
ATOM 883 C C . ALA A 1 114 ? -19.711 -6.354 16.716 1.00 58.31 114 ALA A C 1
ATOM 885 O O . ALA A 1 114 ? -20.432 -6.715 17.640 1.00 58.31 114 ALA A O 1
ATOM 886 N N . SER A 1 115 ? -19.854 -6.843 15.478 1.00 67.38 115 SER A N 1
ATOM 887 C CA . SER A 1 115 ? -20.910 -7.787 15.079 1.00 67.38 115 SER A CA 1
ATOM 888 C C . SER A 1 115 ? -20.347 -9.106 14.532 1.00 67.38 115 SER A C 1
ATOM 890 O O . SER A 1 115 ? -19.239 -9.147 13.996 1.00 67.38 115 SER A O 1
ATOM 892 N N . LYS A 1 116 ? -21.108 -10.209 14.604 1.00 69.19 116 LYS A N 1
ATOM 893 C CA . LYS A 1 116 ? -20.702 -11.493 13.988 1.00 69.19 116 LYS A CA 1
ATOM 894 C C . LYS A 1 116 ? -20.393 -11.337 12.490 1.00 69.19 116 LYS A C 1
ATOM 896 O O . LYS A 1 116 ? -19.371 -11.831 12.029 1.00 69.19 116 LYS A O 1
ATOM 901 N N . TRP A 1 117 ? -21.209 -10.567 11.770 1.00 61.06 117 TRP A N 1
ATOM 902 C CA . TRP A 1 117 ? -21.009 -10.248 10.353 1.00 61.06 117 TRP A CA 1
ATOM 903 C C . TRP A 1 117 ? -19.716 -9.474 10.087 1.00 61.06 117 TRP A C 1
ATOM 905 O O . TRP A 1 117 ? -19.001 -9.791 9.144 1.00 61.06 117 TRP A O 1
ATOM 915 N N . SER A 1 118 ? -19.357 -8.522 10.955 1.00 64.19 118 SER A N 1
ATOM 916 C CA . SER A 1 118 ? -18.090 -7.791 10.829 1.00 64.19 118 SER A CA 1
ATOM 917 C C . SER A 1 118 ? -16.862 -8.696 10.983 1.00 64.19 118 SER A C 1
ATOM 919 O O . SER A 1 118 ? -15.880 -8.515 10.273 1.00 64.19 118 SER A O 1
ATOM 921 N N . ARG A 1 119 ? -16.932 -9.720 11.846 1.00 60.56 119 ARG A N 1
ATOM 922 C CA . ARG A 1 119 ? -15.850 -10.703 12.027 1.00 60.56 119 ARG A CA 1
ATOM 923 C C . ARG A 1 119 ? -15.706 -11.624 10.819 1.00 60.56 119 ARG A C 1
ATOM 925 O O . ARG A 1 119 ? -14.588 -11.917 10.414 1.00 60.56 119 ARG A O 1
ATOM 932 N N . VAL A 1 120 ? -16.826 -12.042 10.225 1.00 65.62 120 VAL A N 1
ATOM 933 C CA . VAL A 1 120 ? -16.828 -12.814 8.971 1.00 65.62 120 VAL A CA 1
ATOM 934 C C . VAL A 1 120 ? -16.228 -11.984 7.838 1.00 65.62 120 VAL A C 1
ATOM 936 O O . VAL A 1 120 ? -15.374 -12.475 7.108 1.00 65.62 120 VAL A O 1
ATOM 939 N N . LEU A 1 121 ? -16.602 -10.706 7.736 1.00 67.12 121 LEU A N 1
ATOM 940 C CA . LEU A 1 121 ? -16.052 -9.796 6.734 1.00 67.12 121 LEU A CA 1
ATOM 941 C C . LEU A 1 121 ? -14.539 -9.587 6.918 1.00 67.12 121 LEU A C 1
ATOM 943 O O . LEU A 1 121 ? -13.795 -9.653 5.946 1.00 67.12 121 LEU A O 1
ATOM 947 N N . GLN A 1 122 ? -14.070 -9.387 8.155 1.00 63.16 122 GLN A N 1
ATOM 948 C CA . GLN A 1 122 ? -12.636 -9.309 8.460 1.00 63.16 122 GLN A CA 1
ATOM 949 C C . GLN A 1 122 ? -11.904 -10.588 8.049 1.00 63.16 122 GLN A C 1
ATOM 951 O O . GLN A 1 122 ? -10.856 -10.508 7.417 1.00 63.16 122 GLN A O 1
ATOM 956 N N . LEU A 1 123 ? -12.457 -11.760 8.373 1.00 65.12 123 LEU A N 1
ATOM 957 C CA . LEU A 1 123 ? -11.855 -13.042 8.017 1.00 65.12 123 LEU A CA 1
ATOM 958 C C . LEU A 1 123 ? -11.763 -13.214 6.495 1.00 65.12 123 LEU A C 1
ATOM 960 O O . LEU A 1 123 ? -10.702 -13.575 5.997 1.00 65.12 123 LEU A O 1
ATOM 964 N N . LEU A 1 124 ? -12.820 -12.870 5.754 1.00 64.12 124 LEU A N 1
ATOM 965 C CA . LEU A 1 124 ? -12.816 -12.892 4.289 1.00 64.12 124 LEU A CA 1
ATOM 966 C C . LEU A 1 124 ? -11.772 -11.937 3.701 1.00 64.12 124 LEU A C 1
ATOM 968 O O . LEU A 1 124 ? -10.994 -12.344 2.845 1.00 64.12 124 LEU A O 1
ATOM 972 N N . LEU A 1 125 ? -11.700 -10.696 4.194 1.00 67.62 125 LEU A N 1
ATOM 973 C CA . LEU A 1 125 ? -10.689 -9.721 3.768 1.00 67.62 125 LEU A CA 1
ATOM 974 C C . LEU A 1 125 ? -9.263 -10.224 4.027 1.00 67.62 125 LEU A C 1
ATOM 976 O O . LEU A 1 125 ? -8.374 -10.006 3.209 1.00 67.62 125 LEU A O 1
ATOM 980 N N . GLY A 1 126 ? -9.056 -10.922 5.143 1.00 61.56 126 GLY A N 1
ATOM 981 C CA . GLY A 1 126 ? -7.772 -11.518 5.505 1.00 61.56 126 GLY A CA 1
ATOM 982 C C . GLY A 1 126 ? -7.374 -12.648 4.585 1.00 61.56 126 GLY A C 1
ATOM 983 O O . GLY A 1 126 ? -6.261 -12.651 4.074 1.00 61.56 126 GLY A O 1
ATOM 984 N N . VAL A 1 127 ? -8.301 -13.575 4.345 1.00 64.12 127 VAL A N 1
ATOM 985 C CA . VAL A 1 127 ? -8.091 -14.689 3.420 1.00 64.12 127 VAL A CA 1
ATOM 986 C C . VAL A 1 127 ? -7.781 -14.152 2.028 1.00 64.12 127 VAL A C 1
ATOM 988 O O . VAL A 1 127 ? -6.770 -14.535 1.463 1.00 64.12 127 VAL A O 1
ATOM 991 N N . ILE A 1 128 ? -8.560 -13.194 1.517 1.00 68.06 128 ILE A N 1
ATOM 992 C CA . ILE A 1 128 ? -8.317 -12.586 0.200 1.00 68.06 128 ILE A CA 1
ATOM 993 C C . ILE A 1 128 ? -6.931 -11.931 0.142 1.00 68.06 128 ILE A C 1
ATOM 995 O O . ILE A 1 128 ? -6.181 -12.173 -0.800 1.00 68.06 128 ILE A O 1
ATOM 999 N N . ALA A 1 129 ? -6.566 -11.135 1.150 1.00 67.88 129 ALA A N 1
ATOM 1000 C CA . ALA A 1 129 ? -5.270 -10.463 1.199 1.00 67.88 129 ALA A CA 1
ATOM 1001 C C . ALA A 1 129 ? -4.097 -11.452 1.241 1.00 67.88 129 ALA A C 1
ATOM 1003 O O . ALA A 1 129 ? -3.123 -11.277 0.510 1.00 67.88 129 ALA A O 1
ATOM 1004 N N . VAL A 1 130 ? -4.200 -12.501 2.062 1.00 63.03 130 VAL A N 1
ATOM 1005 C CA . VAL A 1 130 ? -3.184 -13.555 2.169 1.00 63.03 130 VAL A CA 1
ATOM 1006 C C . VAL A 1 130 ? -3.105 -14.356 0.876 1.00 63.03 130 VAL A C 1
ATOM 1008 O O . VAL A 1 130 ? -2.010 -14.541 0.366 1.00 63.03 130 VAL A O 1
ATOM 1011 N N . THR A 1 131 ? -4.232 -14.770 0.295 1.00 62.94 131 THR A N 1
ATOM 1012 C CA . THR A 1 131 ? -4.254 -15.520 -0.967 1.00 62.94 131 THR A CA 1
ATOM 1013 C C . THR A 1 131 ? -3.644 -14.708 -2.104 1.00 62.94 131 THR A C 1
ATOM 1015 O O . THR A 1 131 ? -2.768 -15.218 -2.793 1.00 62.94 131 THR A O 1
ATOM 1018 N N . LEU A 1 132 ? -4.026 -13.437 -2.268 1.00 66.44 132 LEU A N 1
ATOM 1019 C CA . LEU A 1 132 ? -3.438 -12.557 -3.283 1.00 66.44 132 LEU A CA 1
ATOM 1020 C C . LEU A 1 132 ? -1.930 -12.386 -3.075 1.00 66.44 132 LEU A C 1
ATOM 1022 O O . LEU A 1 132 ? -1.160 -12.503 -4.023 1.00 66.44 132 LEU A O 1
ATOM 1026 N N . SER A 1 133 ? -1.508 -12.170 -1.830 1.00 66.50 133 SER A N 1
ATOM 1027 C CA . SER A 1 133 ? -0.096 -12.073 -1.465 1.00 66.50 133 SER A CA 1
ATOM 1028 C C . SER A 1 133 ? 0.673 -13.354 -1.808 1.00 66.50 133 SER A C 1
ATOM 1030 O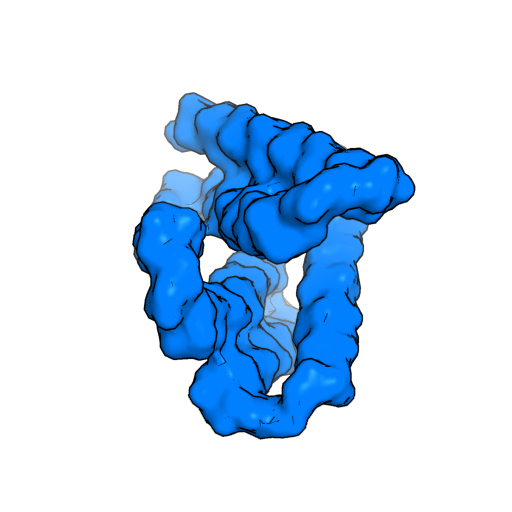 O . SER A 1 133 ? 1.685 -13.303 -2.503 1.00 66.50 133 SER A O 1
ATOM 1032 N N . SER A 1 134 ? 0.159 -14.518 -1.401 1.00 59.16 134 SER A N 1
ATOM 1033 C CA . SER A 1 134 ? 0.746 -15.828 -1.689 1.00 59.16 134 SER A CA 1
ATOM 1034 C C . SER A 1 134 ? 0.802 -16.125 -3.185 1.00 59.16 134 SER A C 1
ATOM 1036 O O . SER A 1 134 ? 1.803 -16.660 -3.646 1.00 59.16 134 SER A O 1
ATOM 1038 N N . CYS A 1 135 ? -0.218 -15.754 -3.959 1.00 62.47 135 CYS A N 1
ATOM 1039 C CA . CYS A 1 135 ? -0.208 -15.912 -5.413 1.00 62.47 135 CYS A CA 1
ATOM 1040 C C . CYS A 1 135 ? 0.915 -15.098 -6.069 1.00 62.47 135 CYS A C 1
ATOM 1042 O O . CYS A 1 135 ? 1.605 -15.618 -6.945 1.00 62.47 135 CYS A O 1
ATOM 1044 N N . VAL A 1 136 ? 1.135 -13.859 -5.613 1.00 67.12 136 VAL A N 1
ATOM 1045 C CA . VAL A 1 136 ? 2.238 -13.016 -6.098 1.00 67.12 136 VAL A CA 1
ATOM 1046 C C . VAL A 1 136 ? 3.597 -13.591 -5.679 1.00 67.12 136 VAL A C 1
ATOM 1048 O O . VAL A 1 136 ? 4.505 -13.670 -6.503 1.00 67.12 136 VAL A O 1
ATOM 1051 N N . PHE A 1 137 ? 3.734 -14.059 -4.433 1.00 65.00 137 PHE A N 1
ATOM 1052 C CA . PHE A 1 137 ? 4.975 -14.670 -3.940 1.00 65.00 137 PHE A CA 1
ATOM 1053 C C . PHE A 1 137 ? 5.328 -15.989 -4.639 1.00 65.00 137 PHE A C 1
ATOM 1055 O O . PHE A 1 137 ? 6.498 -16.236 -4.919 1.00 65.00 137 PHE A O 1
ATOM 1062 N N . LEU A 1 138 ? 4.333 -16.832 -4.925 1.00 63.94 138 LEU A N 1
ATOM 1063 C CA . LEU A 1 138 ? 4.522 -18.135 -5.568 1.00 63.94 138 LEU A CA 1
ATOM 1064 C C . LEU A 1 138 ? 4.668 -18.036 -7.095 1.00 63.94 138 LEU A C 1
ATOM 1066 O O . LEU A 1 138 ? 4.949 -19.043 -7.737 1.00 63.94 138 LEU A O 1
ATOM 1070 N N . GLY A 1 139 ? 4.485 -16.846 -7.682 1.00 60.19 139 GLY A N 1
ATOM 1071 C CA . GLY A 1 139 ? 4.677 -16.616 -9.117 1.00 60.19 139 GLY A CA 1
ATOM 1072 C C . GLY A 1 139 ? 3.741 -17.437 -10.006 1.00 60.19 139 GLY A C 1
ATOM 1073 O O . GLY A 1 139 ? 4.105 -17.782 -11.127 1.00 60.19 139 GLY A O 1
ATOM 1074 N N . VAL A 1 140 ? 2.556 -17.794 -9.505 1.00 54.22 140 VAL A N 1
ATOM 1075 C CA . VAL A 1 140 ? 1.603 -18.628 -10.246 1.00 54.22 140 VAL A CA 1
ATOM 1076 C C . VAL A 1 140 ? 0.990 -17.779 -11.373 1.00 54.22 140 VAL A C 1
ATOM 1078 O O . VAL A 1 140 ? 0.418 -16.734 -11.099 1.00 54.22 140 VAL A O 1
ATOM 1081 N N . ASN A 1 141 ? 1.159 -18.215 -12.627 1.00 52.09 141 ASN A N 1
ATOM 1082 C CA . ASN A 1 141 ? 0.556 -17.745 -13.892 1.00 52.09 141 ASN A CA 1
ATOM 1083 C C . ASN A 1 141 ? 0.212 -16.240 -14.053 1.00 52.09 141 ASN A C 1
ATOM 1085 O O . ASN A 1 141 ? -0.803 -15.725 -13.580 1.00 52.09 141 ASN A O 1
ATOM 1089 N N . GLU A 1 142 ? 1.022 -15.587 -14.889 1.00 52.88 142 GLU A N 1
ATOM 1090 C CA . GLU A 1 142 ? 1.291 -14.145 -15.000 1.00 52.88 142 GLU A CA 1
ATOM 1091 C C . GLU A 1 142 ? 0.176 -13.229 -15.546 1.00 52.88 142 GLU A C 1
ATOM 1093 O O . GLU A 1 142 ? 0.375 -12.024 -15.620 1.00 52.88 142 GLU A O 1
ATOM 1098 N N . THR A 1 143 ? -1.007 -13.720 -15.916 1.00 51.75 143 THR A N 1
ATOM 1099 C CA . THR A 1 143 ? -2.041 -12.864 -16.552 1.00 51.75 143 THR A CA 1
ATOM 1100 C C . THR A 1 143 ? -3.362 -12.847 -15.802 1.00 51.75 143 THR A C 1
ATOM 1102 O O . THR A 1 143 ? -3.824 -11.785 -15.383 1.00 51.75 143 THR A O 1
ATOM 1105 N N . LEU A 1 144 ? -3.968 -14.007 -15.544 1.00 48.88 144 LEU A N 1
ATOM 1106 C CA . LEU A 1 144 ? -5.232 -14.075 -14.799 1.00 48.88 144 LEU A CA 1
ATOM 1107 C C . LEU A 1 144 ? -5.079 -13.582 -13.354 1.00 48.88 144 LEU A C 1
ATOM 1109 O O . LEU A 1 144 ? -5.947 -12.873 -12.854 1.00 48.88 144 LEU A O 1
ATOM 1113 N N . ILE A 1 145 ? -3.957 -13.889 -12.701 1.00 51.75 145 ILE A N 1
ATOM 1114 C CA . ILE A 1 145 ? -3.710 -13.497 -11.307 1.00 51.75 145 ILE A CA 1
ATOM 1115 C C . ILE A 1 145 ? -3.424 -12.003 -11.182 1.00 51.75 145 ILE A C 1
ATOM 1117 O O . ILE A 1 145 ? -3.957 -11.377 -10.271 1.00 51.75 145 ILE A O 1
ATOM 1121 N N . TYR A 1 146 ? -2.688 -11.401 -12.121 1.00 50.28 146 TYR A N 1
ATOM 1122 C CA . TYR A 1 146 ? -2.553 -9.944 -12.174 1.00 50.28 146 TYR A CA 1
ATOM 1123 C C . TYR A 1 146 ? -3.902 -9.277 -12.432 1.00 50.28 146 TYR A C 1
ATOM 1125 O O . TYR A 1 146 ? -4.206 -8.281 -11.792 1.00 50.28 146 TYR A O 1
ATOM 1133 N N . THR A 1 147 ? -4.757 -9.863 -13.272 1.00 51.06 147 THR A N 1
ATOM 1134 C CA . THR A 1 147 ? -6.105 -9.337 -13.534 1.00 51.06 147 THR A CA 1
ATOM 1135 C C . THR A 1 147 ? -6.989 -9.403 -12.284 1.00 51.06 147 THR A C 1
ATOM 1137 O O . THR A 1 147 ? -7.645 -8.422 -11.946 1.00 51.06 147 THR A O 1
ATOM 1140 N N . PHE A 1 148 ? -6.968 -10.515 -11.540 1.00 50.66 148 PHE A N 1
ATOM 1141 C CA . PHE A 1 148 ? -7.709 -10.654 -10.280 1.00 50.66 148 PHE A CA 1
ATOM 1142 C C . PHE A 1 148 ? -7.128 -9.801 -9.147 1.00 50.66 148 PHE A C 1
ATOM 1144 O O . PHE A 1 148 ? -7.890 -9.215 -8.380 1.00 50.66 148 PHE A O 1
ATOM 1151 N N . ALA A 1 149 ? -5.803 -9.686 -9.044 1.00 52.75 149 ALA A N 1
ATOM 1152 C CA . ALA A 1 149 ? -5.142 -8.829 -8.065 1.00 52.75 149 ALA A CA 1
ATOM 1153 C C . ALA A 1 149 ? -5.409 -7.351 -8.355 1.00 52.75 149 ALA A C 1
ATOM 1155 O O . ALA A 1 149 ? -5.737 -6.602 -7.443 1.00 52.75 149 ALA A O 1
ATOM 1156 N N . LEU A 1 150 ? -5.344 -6.939 -9.621 1.00 52.41 150 LEU A N 1
ATOM 1157 C CA . LEU A 1 150 ? -5.612 -5.573 -10.052 1.00 52.41 150 LEU A CA 1
ATOM 1158 C C . LEU A 1 150 ? -7.102 -5.240 -9.910 1.00 52.41 150 LEU A C 1
ATOM 1160 O O . LEU A 1 150 ? -7.429 -4.191 -9.367 1.00 52.41 150 LEU A O 1
ATOM 1164 N N . ALA A 1 151 ? -8.009 -6.160 -10.253 1.00 51.62 151 ALA A N 1
ATOM 1165 C CA . ALA A 1 151 ? -9.438 -6.021 -9.968 1.00 51.62 151 ALA A CA 1
ATOM 1166 C C . ALA A 1 151 ? -9.720 -5.941 -8.458 1.00 51.62 151 ALA A C 1
ATOM 1168 O O . ALA A 1 151 ? -10.524 -5.119 -8.025 1.00 51.62 151 ALA A O 1
ATOM 1169 N N . GLY A 1 152 ? -9.023 -6.741 -7.646 1.00 53.00 152 GLY A N 1
ATOM 1170 C CA . GLY A 1 152 ? -9.107 -6.712 -6.187 1.00 53.00 152 GLY A CA 1
ATOM 1171 C C . GLY A 1 152 ? -8.582 -5.406 -5.590 1.00 53.00 152 GLY A C 1
ATOM 1172 O O . GLY A 1 152 ? -9.229 -4.833 -4.717 1.00 53.00 152 GLY A O 1
ATOM 1173 N N . ILE A 1 153 ? -7.459 -4.888 -6.095 1.00 54.59 153 ILE A N 1
ATOM 1174 C CA . ILE A 1 153 ? -6.887 -3.594 -5.704 1.00 54.59 153 ILE A CA 1
ATOM 1175 C C . ILE A 1 153 ? -7.809 -2.452 -6.135 1.00 54.59 153 ILE A C 1
ATOM 1177 O O . ILE A 1 153 ? -8.037 -1.547 -5.337 1.00 54.59 153 ILE A O 1
ATOM 1181 N N . ILE A 1 154 ? -8.385 -2.492 -7.339 1.00 52.34 154 ILE A N 1
ATOM 1182 C CA . ILE A 1 154 ? -9.356 -1.496 -7.817 1.00 52.34 154 ILE A CA 1
ATOM 1183 C C . ILE A 1 154 ? -10.616 -1.525 -6.952 1.00 52.34 154 ILE A C 1
ATOM 1185 O O . ILE A 1 154 ? -11.034 -0.479 -6.465 1.00 52.34 154 ILE A O 1
ATOM 1189 N N . LEU A 1 155 ? -11.191 -2.702 -6.694 1.00 51.91 155 LEU A N 1
ATOM 1190 C CA . LEU A 1 155 ? -12.364 -2.850 -5.830 1.00 51.91 155 LEU A CA 1
ATOM 1191 C C . LEU A 1 155 ? -12.078 -2.384 -4.401 1.00 51.91 155 LEU A C 1
ATOM 1193 O O . LEU A 1 155 ? -12.888 -1.658 -3.826 1.00 51.91 155 LEU A O 1
ATOM 1197 N N . ALA A 1 156 ? -10.924 -2.740 -3.835 1.00 51.72 156 ALA A N 1
ATOM 1198 C CA . ALA A 1 156 ? -10.505 -2.279 -2.515 1.00 51.72 156 ALA A CA 1
ATOM 1199 C C . ALA A 1 156 ? -10.300 -0.757 -2.493 1.00 51.72 156 ALA A C 1
ATOM 1201 O O . ALA A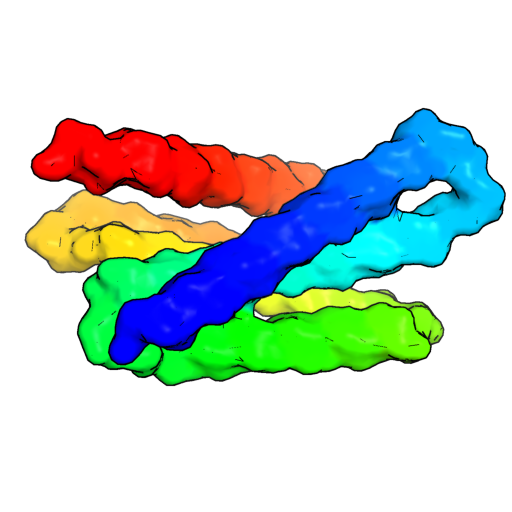 1 156 ? -10.784 -0.088 -1.584 1.00 51.72 156 ALA A O 1
ATOM 1202 N N . SER A 1 157 ? -9.657 -0.195 -3.517 1.00 48.56 157 SER A N 1
ATOM 1203 C CA . SER A 1 157 ? -9.419 1.246 -3.644 1.00 48.56 157 SER A CA 1
ATOM 1204 C C . SER A 1 157 ? -10.731 2.018 -3.789 1.00 48.56 157 SER A C 1
ATOM 1206 O O . SER A 1 157 ? -10.944 2.994 -3.076 1.00 48.56 157 SER A O 1
ATOM 1208 N N . LEU A 1 158 ? -11.655 1.544 -4.630 1.00 52.62 158 LEU A N 1
ATOM 1209 C CA . LEU A 1 158 ? -12.999 2.109 -4.782 1.00 52.62 158 LEU A CA 1
ATOM 1210 C C . LEU A 1 158 ? -13.805 2.008 -3.486 1.00 52.62 158 LEU A C 1
ATOM 1212 O O . LEU A 1 158 ? -14.472 2.967 -3.110 1.00 52.62 158 LEU A O 1
ATOM 1216 N N . SER A 1 159 ? -13.697 0.892 -2.764 1.00 49.47 159 SER A N 1
ATOM 1217 C CA . SER A 1 159 ? -14.358 0.705 -1.466 1.00 49.47 159 SER A CA 1
ATOM 1218 C C . SER A 1 159 ? -13.818 1.673 -0.410 1.00 49.47 159 SER A C 1
ATOM 1220 O O . SER A 1 159 ? -14.585 2.235 0.369 1.00 49.47 159 SER A O 1
ATOM 1222 N N . VAL A 1 160 ? -12.504 1.920 -0.406 1.00 50.84 160 VAL A N 1
ATOM 1223 C CA . VAL A 1 160 ? -11.853 2.899 0.476 1.00 50.84 160 VAL A CA 1
ATOM 1224 C C . VAL A 1 160 ? -12.257 4.328 0.111 1.00 50.84 160 VAL A C 1
ATOM 1226 O O . VAL A 1 160 ? -12.555 5.120 1.003 1.00 50.84 160 VAL A O 1
ATOM 1229 N N . VAL A 1 161 ? -12.315 4.664 -1.179 1.00 52.62 161 VAL A N 1
ATOM 1230 C CA . VAL A 1 161 ? -12.756 5.984 -1.654 1.00 52.62 161 VAL A CA 1
ATOM 1231 C C . VAL A 1 161 ? -14.231 6.218 -1.323 1.00 52.62 161 VAL A C 1
ATOM 1233 O O . VAL A 1 161 ? -14.561 7.254 -0.749 1.00 52.62 161 VAL A O 1
ATOM 1236 N N . ALA A 1 162 ? -15.107 5.246 -1.588 1.00 51.81 162 ALA A N 1
ATOM 1237 C CA . ALA A 1 162 ? -16.517 5.307 -1.215 1.00 51.81 162 ALA A CA 1
ATOM 1238 C C . ALA A 1 162 ? -16.679 5.481 0.302 1.00 51.81 162 ALA A C 1
ATOM 1240 O O . ALA A 1 162 ? -17.406 6.365 0.748 1.00 51.81 162 ALA A O 1
ATOM 1241 N N . TYR A 1 163 ? -15.933 4.718 1.106 1.00 50.66 163 TYR A N 1
ATOM 1242 C CA . TYR A 1 163 ? -15.919 4.889 2.555 1.00 50.66 163 TYR A CA 1
ATOM 1243 C C . TYR A 1 163 ? -15.487 6.307 2.968 1.00 50.66 163 TYR A C 1
ATOM 1245 O O . TYR A 1 163 ? -16.137 6.924 3.804 1.00 50.66 163 TYR A O 1
ATOM 1253 N N . LEU A 1 164 ? -14.436 6.874 2.368 1.00 52.06 164 LEU A N 1
ATOM 1254 C CA . LEU A 1 164 ? -13.977 8.235 2.679 1.00 52.06 164 LEU A CA 1
ATOM 1255 C C . LEU A 1 164 ? -14.988 9.327 2.290 1.00 52.06 164 LEU A C 1
ATOM 1257 O O . LEU A 1 164 ? -15.038 10.361 2.960 1.00 52.06 164 LEU A O 1
ATOM 1261 N N . ILE A 1 165 ? -15.778 9.105 1.237 1.00 53.78 165 ILE A N 1
ATOM 1262 C CA . ILE A 1 165 ? -16.835 10.022 0.788 1.00 53.78 165 ILE A CA 1
ATOM 1263 C C . ILE A 1 165 ? -18.050 9.939 1.723 1.00 53.78 165 ILE A C 1
ATOM 1265 O O . ILE A 1 165 ? -18.506 10.967 2.221 1.00 53.78 165 ILE A O 1
ATOM 1269 N N . PHE A 1 166 ? -18.540 8.731 2.017 1.00 48.31 166 PHE A N 1
ATOM 1270 C CA . PHE A 1 166 ? -19.788 8.524 2.764 1.00 48.31 166 PHE A CA 1
ATOM 1271 C C . PHE A 1 166 ? -19.624 8.510 4.294 1.00 48.31 166 PHE A C 1
ATOM 1273 O O . PHE A 1 166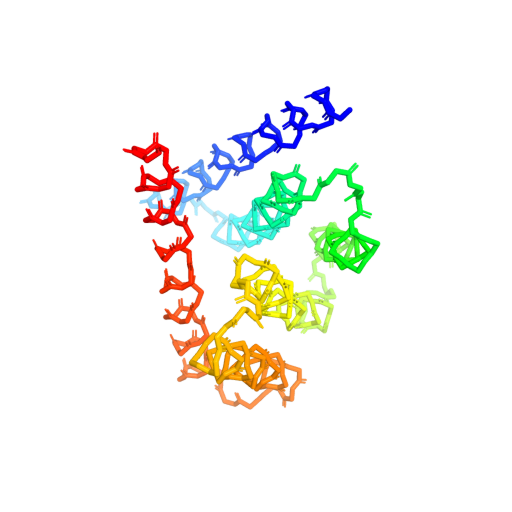 ? -20.573 8.805 5.014 1.00 48.31 166 PHE A O 1
ATOM 1280 N N . ALA A 1 167 ? -18.432 8.234 4.833 1.00 48.59 167 ALA A N 1
ATOM 1281 C CA . ALA A 1 167 ? -18.183 8.310 6.279 1.00 48.59 167 ALA A CA 1
ATOM 1282 C C . ALA A 1 167 ? -18.000 9.752 6.789 1.00 48.59 167 ALA A C 1
ATOM 1284 O O . ALA A 1 167 ? -17.890 9.971 7.992 1.00 48.59 167 ALA A O 1
ATOM 1285 N N . ARG A 1 168 ? -17.934 10.745 5.891 1.00 41.47 168 ARG A N 1
ATOM 1286 C CA . ARG A 1 168 ? -17.858 12.172 6.246 1.00 41.47 168 ARG A CA 1
ATOM 1287 C C . ARG A 1 168 ? -19.235 12.837 6.357 1.00 41.47 168 ARG A C 1
ATOM 1289 O O . ARG A 1 168 ? -19.302 13.983 6.788 1.00 41.47 168 ARG A O 1
ATOM 1296 N N . THR A 1 169 ? -20.297 12.135 5.955 1.00 40.50 169 THR A N 1
ATOM 1297 C CA . THR A 1 169 ? -21.688 12.620 5.939 1.00 40.50 169 THR A CA 1
ATOM 1298 C C . THR A 1 169 ? -22.546 12.112 7.106 1.00 40.50 169 THR A C 1
ATOM 1300 O O . THR A 1 169 ? -23.738 12.399 7.130 1.00 40.50 169 THR A O 1
ATOM 1303 N N . SER A 1 170 ? -21.965 11.390 8.073 1.00 36.56 170 SER A N 1
ATOM 1304 C CA . SER A 1 170 ? -22.604 10.992 9.343 1.00 36.56 170 SER A CA 1
ATOM 1305 C C . SER A 1 170 ? -21.873 11.596 10.532 1.00 36.56 170 SER A C 1
ATOM 1307 O O . SER A 1 170 ? -22.547 12.087 11.458 1.00 36.56 170 SER A O 1
#

Secondary structure (DSSP, 8-state):
-HHHHHHHHHHHHHHHHHHHHHHHHHHTT-S-HHHHHHHHHHHHHHHHHHHHHHHHHHH-SS--HHHHHHHHHHHHHHHHHHH-GGGHHHHHHHHHHHHHHHHHHHHHHHS-TTSHHHHHHHHHHHHHHHHHHHHHHHT--TTHHHHHHHHHHHHHHHHHHHHHHHTT--

Foldseek 3Di:
DVVVLVVLVVQLVVLVVQLVVLVVCCVVPHPCNPLSVLSNLLSVLSNLLSLLQSLQVVLDPDRDVVSVVLSVLLNVLSVVCNVPVVCCLQSVLLSLLSSLVSLLVSVLSVQDPPDPVSVVVNVVSNVVSNVLSVCSNVVPDDDVSCVVSVVVVVVSVVVSVVCVVVVVVD

Sequence (170 aa):
MKRVRIIASTLSLIAFLLCAWSLFELFQEGDDLVGTSINLVYFFTLLISFLCFRISLGYSTRINPIIAGLSIAIIGLGTYTWIYPPELLTLGKITLGLIPLLLGTTLMLIVKAASKWSRVLQLLLGVIAVTLSSCVFLGVNETLIYTFALAGIILASLSVVAYLIFARTS

pLDDT: mean 70.56, std 12.92, range [36.56, 91.56]